Protein AF-X1DYK4-F1 (afdb_monomer)

Secondary structure (DSSP, 8-state):
---EEEEEE----HHIIIIIIIHHHHHHHHTTSSSEEEEEE-SGGGG-

InterPro domains:
  IPR027396 DsrEFH-like [G3DSA:3.40.1260.10] (1-48)

Foldseek 3Di:
DAQEAEAEAADLDPCCCPVPRPPVLVCCVVVVVHDYYYYHYDHNRVVD

Mean predicted aligned error: 2.53 Å

Organism: NCBI:txid412755

pLDDT: mean 94.39, std 3.84, range [79.12, 98.0]

Sequence (48 aa):
MATKLFVLLASGDRDVALEVGLFYPLTVAKEKWMDEVKVIIFGPSEKL

Structure (mmCIF, N/CA/C/O backbone):
data_AF-X1DYK4-F1
#
_entry.id   AF-X1DYK4-F1
#
loop_
_atom_site.group_PDB
_atom_site.id
_atom_site.type_symbol
_atom_site.label_atom_id
_atom_site.label_alt_id
_atom_site.label_comp_id
_atom_site.label_asym_id
_atom_site.label_entity_id
_atom_site.label_seq_id
_atom_site.pdbx_PDB_ins_code
_atom_site.Cartn_x
_atom_site.Cartn_y
_atom_site.Cartn_z
_atom_site.occu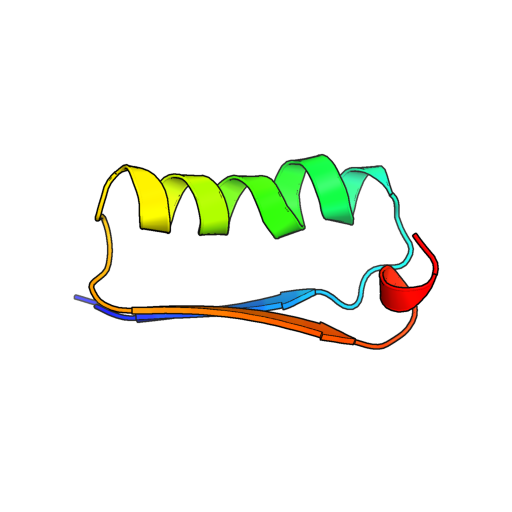pancy
_atom_site.B_iso_or_equiv
_atom_site.auth_seq_id
_atom_site.auth_comp_id
_atom_site.auth_asym_id
_atom_site.auth_atom_id
_atom_site.pdbx_PDB_model_num
ATOM 1 N N . MET A 1 1 ? -16.261 -7.634 10.620 1.00 79.12 1 MET A N 1
ATOM 2 C CA . MET A 1 1 ? -15.770 -6.503 9.801 1.00 79.12 1 MET A CA 1
ATOM 3 C C . MET A 1 1 ? -14.247 -6.553 9.848 1.00 79.12 1 MET A C 1
ATOM 5 O O . MET A 1 1 ? -13.729 -6.938 10.890 1.00 79.12 1 MET A O 1
ATOM 9 N N . ALA A 1 2 ? -13.541 -6.307 8.744 1.00 86.81 2 ALA A N 1
ATOM 10 C CA . ALA A 1 2 ? -12.077 -6.353 8.751 1.00 86.81 2 ALA A CA 1
ATOM 11 C C . ALA A 1 2 ? -11.512 -5.137 9.501 1.00 86.81 2 ALA A C 1
ATOM 13 O O . ALA A 1 2 ? -12.033 -4.038 9.339 1.00 86.81 2 ALA A O 1
ATOM 14 N N . THR A 1 3 ? -10.468 -5.337 10.305 1.00 96.44 3 THR A N 1
ATOM 15 C CA . THR A 1 3 ? 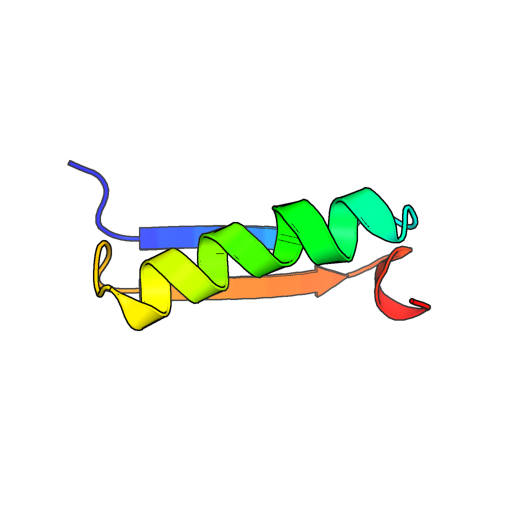-9.824 -4.272 11.100 1.00 96.44 3 THR A CA 1
ATOM 16 C C . THR A 1 3 ? -8.377 -4.009 10.693 1.00 96.44 3 THR A C 1
ATOM 18 O O . THR A 1 3 ? -7.723 -3.143 11.267 1.00 96.44 3 THR A O 1
ATOM 21 N N . LYS A 1 4 ? -7.853 -4.756 9.715 1.00 98.00 4 LYS A N 1
ATOM 22 C CA . LYS A 1 4 ? -6.454 -4.682 9.289 1.00 98.00 4 LYS A CA 1
ATOM 23 C C . LYS A 1 4 ? -6.342 -4.650 7.774 1.00 98.00 4 LYS A C 1
ATOM 25 O O . LYS A 1 4 ? -6.999 -5.441 7.096 1.00 98.00 4 LYS A O 1
ATOM 30 N N . LEU A 1 5 ? -5.454 -3.798 7.274 1.00 97.06 5 LEU A N 1
ATOM 31 C CA . 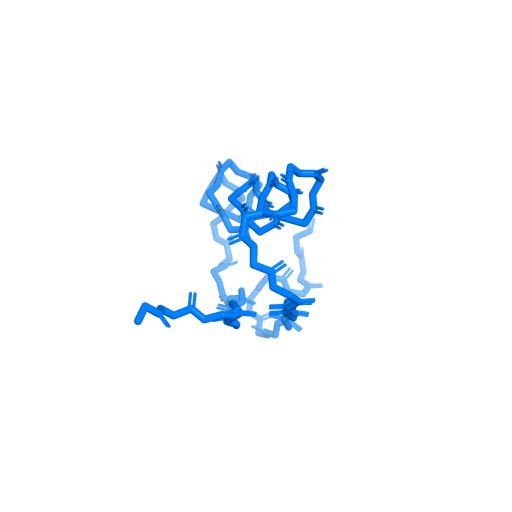LEU A 1 5 ? -5.073 -3.714 5.872 1.00 97.06 5 LEU A CA 1
ATOM 32 C C . LEU A 1 5 ? -3.614 -4.132 5.703 1.00 97.06 5 LEU A C 1
ATOM 34 O O . LEU A 1 5 ? -2.716 -3.595 6.351 1.00 97.06 5 LEU A O 1
ATOM 38 N N . PHE A 1 6 ? -3.384 -5.055 4.778 1.00 97.31 6 PHE A N 1
ATOM 39 C CA . PHE A 1 6 ? -2.055 -5.417 4.312 1.00 97.31 6 PHE A CA 1
ATOM 40 C C . PHE A 1 6 ? -1.980 -5.210 2.801 1.00 97.31 6 PHE A C 1
ATOM 42 O O . PHE A 1 6 ? -2.821 -5.729 2.068 1.00 97.31 6 PHE A O 1
ATOM 49 N N . VAL A 1 7 ? -0.976 -4.466 2.344 1.00 96.06 7 VAL A N 1
ATOM 50 C CA . VAL A 1 7 ? -0.706 -4.229 0.923 1.00 96.06 7 VAL A CA 1
ATOM 51 C C . VAL A 1 7 ? 0.713 -4.682 0.614 1.00 96.06 7 VAL A C 1
ATOM 53 O O . VAL A 1 7 ? 1.671 -4.189 1.206 1.00 96.06 7 VAL A O 1
ATOM 56 N N . LEU A 1 8 ? 0.843 -5.603 -0.337 1.00 96.38 8 LEU A N 1
ATOM 57 C CA . LEU A 1 8 ? 2.112 -5.906 -0.986 1.00 96.38 8 LEU A CA 1
ATOM 58 C C . LEU A 1 8 ? 2.144 -5.155 -2.314 1.00 96.38 8 LEU A C 1
ATOM 60 O O . LEU A 1 8 ? 1.477 -5.546 -3.272 1.00 96.38 8 LEU A O 1
ATOM 64 N N . LEU A 1 9 ? 2.900 -4.066 -2.356 1.00 96.56 9 LEU A N 1
ATOM 65 C CA . LEU A 1 9 ? 3.134 -3.332 -3.582 1.00 96.56 9 LEU A CA 1
ATOM 66 C C . LEU A 1 9 ? 4.314 -3.978 -4.304 1.00 96.56 9 LEU A C 1
ATOM 68 O O . LEU A 1 9 ? 5.439 -3.892 -3.825 1.00 96.56 9 LEU A O 1
ATOM 72 N N . ALA A 1 10 ? 4.022 -4.641 -5.424 1.00 95.56 10 ALA A N 1
ATOM 73 C CA . ALA A 1 10 ? 5.015 -5.311 -6.267 1.0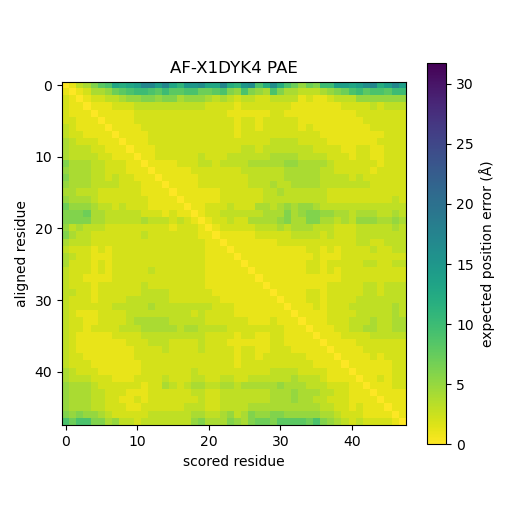0 95.56 10 ALA A CA 1
ATOM 74 C C . ALA A 1 10 ? 4.948 -4.908 -7.748 1.00 95.56 10 ALA A C 1
ATOM 76 O O . ALA A 1 10 ? 5.690 -5.434 -8.577 1.00 95.56 10 ALA A O 1
ATOM 77 N N . SER A 1 11 ? 4.051 -3.986 -8.108 1.00 94.44 11 SER A N 1
ATOM 78 C CA . SER A 1 11 ? 3.928 -3.515 -9.489 1.00 94.44 11 SER A CA 1
ATOM 79 C C . SER A 1 11 ? 5.095 -2.603 -9.862 1.00 94.44 11 SER A C 1
ATOM 81 O O . SER A 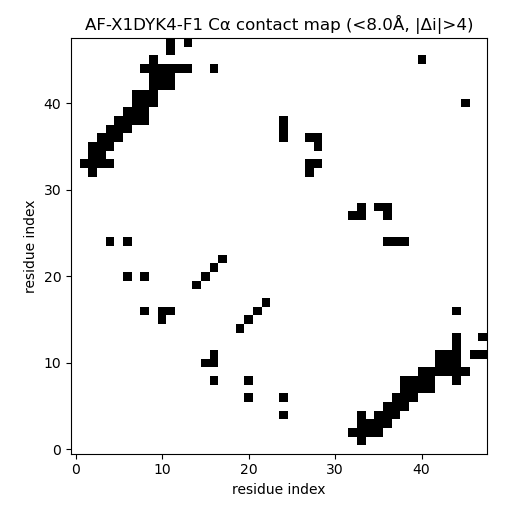1 11 ? 5.437 -1.700 -9.107 1.00 94.44 11 SER A O 1
ATOM 83 N N . GLY A 1 12 ? 5.670 -2.812 -11.047 1.00 95.00 12 GLY A N 1
ATOM 84 C CA . GLY A 1 12 ? 6.636 -1.889 -11.656 1.00 95.00 12 GLY A CA 1
ATOM 85 C C . GLY A 1 12 ? 5.969 -0.811 -12.511 1.00 95.00 12 GLY A C 1
ATOM 86 O O . GLY A 1 12 ? 6.659 -0.005 -13.123 1.00 95.00 12 GLY A O 1
ATOM 87 N N . ASP A 1 13 ? 4.639 -0.819 -12.592 1.00 95.88 13 ASP A N 1
ATOM 88 C CA . ASP A 1 13 ? 3.875 0.243 -13.232 1.00 95.88 13 ASP A CA 1
ATOM 89 C C . ASP A 1 13 ? 3.732 1.419 -12.258 1.00 95.88 13 ASP A C 1
ATOM 91 O O . ASP A 1 13 ? 3.191 1.270 -11.155 1.00 95.88 13 ASP A O 1
ATOM 95 N N . ARG A 1 14 ? 4.245 2.579 -12.676 1.00 91.62 14 ARG A N 1
ATOM 96 C CA . ARG A 1 14 ? 4.292 3.799 -11.869 1.00 91.62 14 ARG A CA 1
ATOM 97 C C . ARG A 1 14 ? 2.902 4.292 -11.483 1.00 91.62 14 ARG A C 1
ATOM 99 O O . ARG A 1 14 ? 2.708 4.681 -10.333 1.00 91.62 14 ARG A O 1
ATOM 106 N N . ASP A 1 15 ? 1.948 4.258 -12.404 1.00 93.25 15 ASP A N 1
ATOM 107 C CA . ASP A 1 15 ? 0.614 4.801 -12.164 1.00 93.25 15 ASP A CA 1
ATOM 108 C C . ASP A 1 15 ? -0.162 3.866 -11.235 1.00 93.25 15 ASP A C 1
ATOM 110 O O . ASP A 1 15 ? -0.784 4.314 -10.276 1.00 93.25 15 ASP A O 1
ATOM 114 N N . VAL A 1 16 ? -0.020 2.547 -11.407 1.00 92.75 16 VAL A N 1
ATOM 115 C CA . VAL A 1 16 ? -0.589 1.572 -10.461 1.00 92.75 16 VAL A CA 1
ATOM 116 C C . VAL A 1 16 ? 0.002 1.748 -9.061 1.00 92.75 16 VAL A C 1
ATOM 118 O O . VAL A 1 16 ? -0.732 1.712 -8.072 1.00 92.75 16 VAL A O 1
ATOM 121 N N . ALA A 1 17 ? 1.319 1.936 -8.955 1.00 92.12 17 ALA A N 1
ATOM 122 C CA . ALA A 1 17 ? 1.989 2.085 -7.669 1.00 92.12 17 ALA A CA 1
ATOM 123 C C . ALA A 1 17 ? 1.571 3.359 -6.927 1.00 92.12 17 ALA A C 1
ATOM 125 O O . ALA A 1 17 ? 1.254 3.295 -5.737 1.00 92.12 17 ALA A O 1
ATOM 126 N N . LEU A 1 18 ? 1.537 4.498 -7.621 1.00 87.50 18 LEU A N 1
ATOM 127 C CA . LEU A 1 18 ? 1.274 5.797 -7.006 1.00 87.50 18 LEU A CA 1
ATOM 128 C C . LEU A 1 18 ? -0.223 6.061 -6.807 1.00 87.50 18 LEU A C 1
ATOM 130 O O . LEU A 1 18 ? -0.628 6.445 -5.710 1.00 87.50 18 LEU A O 1
ATOM 134 N N . GLU A 1 19 ? -1.048 5.805 -7.822 1.00 87.88 19 GLU A N 1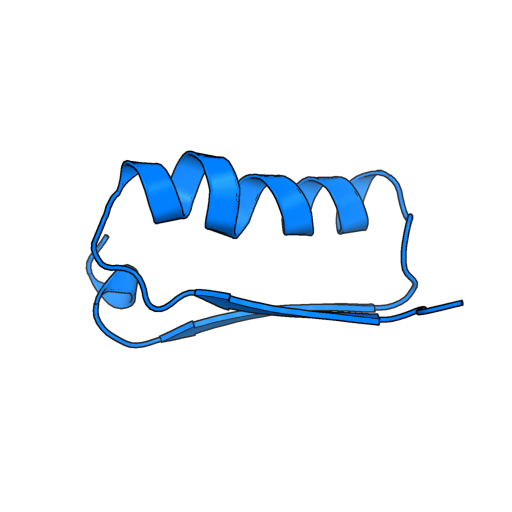
ATOM 135 C CA . GLU A 1 19 ? -2.467 6.189 -7.811 1.00 87.88 19 GLU A CA 1
ATOM 136 C C . GLU A 1 19 ? -3.350 5.185 -7.065 1.00 87.88 19 GLU A C 1
ATOM 138 O O . GLU A 1 19 ? -4.408 5.544 -6.553 1.00 87.88 19 GLU A O 1
ATOM 143 N N . VAL A 1 20 ? -2.929 3.919 -6.969 1.00 85.75 20 VAL A N 1
ATOM 144 C CA . VAL A 1 20 ? -3.734 2.862 -6.330 1.00 85.75 20 VAL A CA 1
ATOM 145 C C . VAL A 1 20 ? -2.990 2.220 -5.167 1.00 85.75 20 VAL A C 1
ATOM 147 O O . VAL A 1 20 ? -3.518 2.145 -4.055 1.00 85.75 20 VAL A O 1
ATOM 150 N N . GLY A 1 21 ? -1.755 1.778 -5.413 1.00 90.88 21 GLY A N 1
ATOM 151 C CA . GLY A 1 21 ? -0.942 1.013 -4.471 1.00 90.88 21 GLY A CA 1
ATOM 152 C C . GLY A 1 21 ? -0.621 1.759 -3.179 1.00 90.88 21 GLY A C 1
ATOM 153 O O . GLY A 1 21 ? -0.592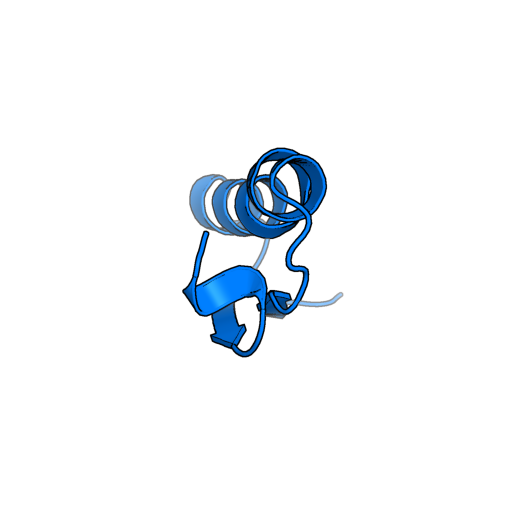 1.144 -2.114 1.00 90.88 21 GLY A O 1
ATOM 154 N N . LEU A 1 22 ? -0.430 3.077 -3.258 1.00 92.31 22 LEU A N 1
ATOM 155 C CA . LEU A 1 22 ? -0.174 3.935 -2.101 1.00 92.31 22 LEU A CA 1
ATOM 156 C C . LEU A 1 22 ? -1.399 4.745 -1.671 1.00 92.31 22 LEU A C 1
ATOM 158 O O . LEU A 1 22 ? -1.622 4.909 -0.471 1.00 92.31 22 LEU A O 1
ATOM 162 N N . PHE A 1 23 ? -2.220 5.219 -2.611 1.00 95.12 23 PHE A N 1
ATOM 163 C CA . PHE A 1 23 ? -3.336 6.114 -2.295 1.00 95.12 23 PHE A CA 1
ATOM 164 C C . PHE A 1 23 ? -4.333 5.512 -1.295 1.00 95.12 23 PHE A C 1
ATOM 166 O O . PHE A 1 23 ? -4.688 6.147 -0.295 1.00 95.12 23 PHE A O 1
ATOM 173 N N . TYR A 1 24 ? -4.766 4.269 -1.528 1.00 94.75 24 TYR A N 1
ATOM 174 C CA . TYR A 1 24 ? -5.737 3.611 -0.658 1.00 94.75 24 TYR A CA 1
ATOM 175 C C . TYR A 1 24 ? -5.195 3.341 0.756 1.00 94.75 24 TYR A C 1
ATOM 177 O O . TYR A 1 24 ? -5.832 3.795 1.709 1.00 94.75 24 TYR A O 1
ATOM 185 N N . PRO A 1 25 ? -4.035 2.676 0.957 1.00 95.81 25 PRO A N 1
ATOM 186 C CA . PRO A 1 25 ? -3.524 2.448 2.308 1.00 95.81 25 PRO A CA 1
ATOM 187 C C . PRO A 1 25 ? -3.203 3.746 3.058 1.00 95.81 25 PRO A C 1
ATOM 189 O O . PRO A 1 25 ? -3.433 3.808 4.265 1.00 95.81 25 PRO A O 1
ATOM 192 N N . LEU A 1 26 ? -2.748 4.800 2.368 1.00 95.81 26 LEU A N 1
ATOM 193 C CA . LEU A 1 26 ? -2.551 6.116 2.985 1.00 95.81 26 LEU A CA 1
ATOM 194 C C . LEU A 1 26 ? -3.873 6.719 3.463 1.00 95.81 26 LEU A C 1
ATOM 196 O O . LEU A 1 26 ? -3.956 7.202 4.591 1.00 95.81 26 LEU A O 1
ATOM 200 N N . THR A 1 27 ? -4.916 6.654 2.636 1.00 96.38 27 THR A N 1
ATOM 201 C CA . THR A 1 27 ? -6.254 7.131 3.006 1.00 96.38 27 THR A CA 1
ATOM 202 C C . THR A 1 27 ? -6.821 6.348 4.188 1.00 96.38 27 THR A C 1
ATOM 204 O O . THR A 1 27 ? -7.272 6.950 5.157 1.00 96.38 27 THR A O 1
ATOM 207 N N . VA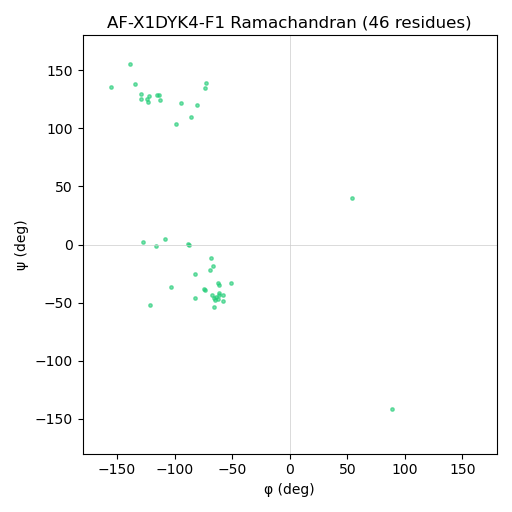L A 1 28 ? -6.737 5.015 4.158 1.00 96.50 28 VAL A N 1
ATOM 208 C CA . VAL A 1 28 ? -7.212 4.137 5.241 1.00 96.50 28 VAL A CA 1
ATOM 209 C C . VAL A 1 28 ? -6.521 4.477 6.562 1.00 96.50 28 VAL A C 1
ATOM 211 O O . VAL A 1 28 ? -7.188 4.562 7.594 1.00 96.50 28 VAL A O 1
ATOM 214 N N . ALA A 1 29 ? -5.204 4.710 6.531 1.00 96.31 29 ALA A N 1
ATOM 215 C CA . ALA A 1 29 ? -4.434 5.100 7.707 1.00 96.31 29 ALA A CA 1
ATOM 216 C C . ALA A 1 29 ? -4.802 6.510 8.203 1.00 96.31 29 ALA A C 1
ATOM 218 O O . ALA A 1 29 ? -4.974 6.718 9.404 1.00 96.31 29 ALA A O 1
ATOM 219 N N . LYS A 1 30 ? -4.958 7.476 7.287 1.00 97.50 30 LYS A N 1
ATOM 220 C CA . LYS A 1 30 ? -5.302 8.872 7.600 1.00 97.50 30 LYS A CA 1
ATOM 221 C C . LYS A 1 30 ? -6.692 9.004 8.218 1.00 97.50 30 LYS A C 1
ATOM 223 O O . LYS A 1 30 ? -6.854 9.677 9.232 1.00 97.50 30 LYS A O 1
ATOM 228 N N . GLU A 1 31 ? -7.679 8.354 7.615 1.00 97.88 31 GLU A N 1
ATOM 229 C CA . GLU A 1 31 ? -9.084 8.430 8.023 1.00 97.88 31 GLU A CA 1
ATOM 230 C C . GLU A 1 31 ? -9.446 7.404 9.110 1.00 97.88 31 GLU A C 1
ATOM 232 O O . GLU A 1 31 ? -10.587 7.357 9.565 1.00 97.88 31 GLU A O 1
ATOM 237 N N . LYS A 1 32 ? -8.476 6.586 9.546 1.00 96.88 32 LYS A N 1
ATOM 238 C CA . LYS A 1 32 ? -8.634 5.563 10.593 1.00 96.88 32 LYS A CA 1
ATOM 239 C C . LYS A 1 32 ? -9.779 4.589 10.305 1.00 96.88 32 LYS A C 1
ATOM 241 O O . LYS A 1 32 ? -10.524 4.202 11.201 1.00 96.88 32 LYS A O 1
ATOM 246 N N . TRP A 1 33 ? -9.921 4.185 9.042 1.00 96.56 33 TRP A N 1
ATOM 247 C CA . TRP A 1 33 ? -10.925 3.192 8.643 1.00 96.56 33 TRP A CA 1
ATOM 248 C C . TRP A 1 33 ? -10.603 1.789 9.172 1.00 96.56 33 TRP A C 1
ATOM 250 O O . TRP A 1 33 ? -11.494 0.949 9.265 1.00 96.56 33 TRP A O 1
ATOM 260 N N . MET A 1 34 ? -9.331 1.528 9.489 1.00 97.12 34 MET A N 1
ATOM 261 C CA . MET A 1 34 ? -8.834 0.272 10.053 1.00 97.12 34 MET A CA 1
ATOM 262 C C . MET A 1 34 ? -7.803 0.555 11.153 1.00 97.12 34 MET A C 1
ATOM 264 O O . MET A 1 34 ? -7.153 1.600 11.138 1.00 97.12 34 MET A O 1
ATOM 268 N N . ASP A 1 35 ? -7.638 -0.391 12.080 1.00 97.44 35 ASP A N 1
ATOM 269 C CA . ASP A 1 35 ? -6.758 -0.260 13.249 1.00 97.44 35 ASP A CA 1
ATOM 270 C C . ASP A 1 35 ? -5.273 -0.382 12.876 1.00 97.44 35 ASP A C 1
ATOM 272 O O . ASP A 1 35 ? -4.421 0.309 13.432 1.00 97.44 35 ASP A O 1
ATOM 276 N N . GLU A 1 36 ? -4.951 -1.277 11.936 1.00 97.81 36 GLU A N 1
ATOM 277 C CA . GLU A 1 36 ? -3.581 -1.532 11.482 1.00 97.81 36 GLU A CA 1
ATOM 278 C C . GLU A 1 36 ? -3.508 -1.470 9.956 1.00 97.81 36 GLU A C 1
ATOM 280 O O . GLU A 1 36 ? -4.259 -2.154 9.258 1.00 97.81 36 GLU A O 1
ATOM 285 N N . VAL A 1 37 ? -2.558 -0.692 9.437 1.00 97.62 37 VAL A N 1
ATOM 286 C CA . VAL A 1 37 ? -2.228 -0.641 8.011 1.00 97.62 37 VAL A CA 1
ATOM 287 C C . VAL A 1 37 ? -0.750 -0.955 7.843 1.00 97.62 37 VAL A C 1
ATOM 289 O O . VAL A 1 37 ? 0.102 -0.307 8.450 1.00 97.62 37 VAL A O 1
ATOM 292 N N . LYS A 1 38 ? -0.435 -1.945 7.010 1.00 97.94 38 LYS A N 1
ATOM 293 C CA . LYS A 1 38 ? 0.938 -2.329 6.682 1.00 97.94 38 LYS A CA 1
ATOM 294 C C . LYS A 1 38 ? 1.107 -2.396 5.171 1.00 97.94 38 LYS A C 1
ATOM 296 O O . LYS A 1 38 ? 0.376 -3.115 4.495 1.00 97.94 38 LYS A O 1
ATOM 301 N N . VAL A 1 39 ? 2.089 -1.660 4.663 1.00 96.81 39 VAL A N 1
ATOM 302 C CA . VAL A 1 39 ? 2.484 -1.677 3.253 1.00 96.81 39 VAL A CA 1
ATOM 303 C C . VAL A 1 39 ? 3.901 -2.223 3.168 1.00 96.81 39 VAL A C 1
ATOM 305 O O . VAL A 1 39 ? 4.786 -1.748 3.876 1.00 96.81 39 VAL A O 1
ATOM 308 N N . ILE A 1 40 ? 4.105 -3.220 2.317 1.00 97.44 40 ILE A N 1
ATOM 309 C CA . ILE A 1 40 ? 5.421 -3.746 1.967 1.00 97.44 40 ILE A CA 1
ATOM 310 C C . ILE A 1 40 ? 5.671 -3.409 0.504 1.00 97.44 40 ILE A C 1
ATOM 312 O O . ILE A 1 40 ? 4.864 -3.761 -0.353 1.00 97.44 40 ILE A O 1
ATOM 316 N N . ILE A 1 41 ? 6.782 -2.728 0.234 1.00 95.88 41 ILE A N 1
ATOM 317 C CA . ILE A 1 41 ? 7.279 -2.475 -1.120 1.00 95.88 41 ILE A CA 1
ATOM 318 C C . ILE A 1 41 ? 8.292 -3.575 -1.418 1.00 95.88 41 ILE A C 1
ATOM 320 O O . ILE A 1 41 ? 9.238 -3.745 -0.653 1.00 95.88 41 ILE A O 1
ATOM 324 N N . PHE A 1 42 ? 8.063 -4.353 -2.474 1.00 95.88 42 PHE A N 1
ATOM 325 C CA . PHE A 1 42 ? 8.916 -5.493 -2.801 1.00 95.88 42 PHE A CA 1
ATOM 326 C C . PHE A 1 42 ? 8.857 -5.843 -4.289 1.00 95.88 42 PHE A C 1
ATOM 328 O O . PHE A 1 42 ? 7.775 -5.968 -4.854 1.00 95.88 42 PHE A O 1
ATOM 335 N N . GLY A 1 43 ? 10.007 -6.099 -4.912 1.00 94.38 43 GLY A N 1
ATOM 336 C CA . GLY A 1 43 ? 10.088 -6.495 -6.314 1.00 94.38 43 GLY A CA 1
ATOM 337 C C . GLY A 1 43 ? 10.186 -5.286 -7.253 1.00 94.38 43 GLY A C 1
ATOM 338 O O . GLY A 1 43 ? 10.889 -4.327 -6.942 1.00 94.38 43 GLY A O 1
ATOM 339 N N . PRO A 1 44 ? 9.533 -5.302 -8.431 1.00 95.44 44 PRO A N 1
ATOM 340 C CA . PRO A 1 44 ? 9.646 -4.226 -9.422 1.00 95.44 44 PRO A CA 1
ATOM 341 C C . PRO A 1 44 ? 9.402 -2.808 -8.882 1.00 95.44 44 PRO A C 1
ATOM 343 O O . PRO A 1 44 ? 10.060 -1.870 -9.326 1.00 95.44 44 PRO A O 1
ATOM 346 N N . SER A 1 45 ? 8.512 -2.659 -7.899 1.00 94.25 45 SER A N 1
ATOM 347 C CA . SER A 1 45 ? 8.199 -1.379 -7.256 1.00 94.25 45 SER A CA 1
ATOM 348 C C . SER A 1 45 ? 9.349 -0.774 -6.448 1.00 94.25 45 SER A C 1
ATOM 350 O O . SER A 1 45 ? 9.313 0.412 -6.161 1.00 94.25 45 SER A O 1
ATOM 352 N N . GLU A 1 46 ? 10.365 -1.552 -6.056 1.00 94.31 46 GLU A N 1
ATOM 353 C CA . GLU A 1 46 ? 11.535 -1.038 -5.318 1.00 94.31 46 GLU A CA 1
ATOM 354 C C . GLU A 1 46 ? 12.424 -0.127 -6.177 1.00 94.31 46 GLU A C 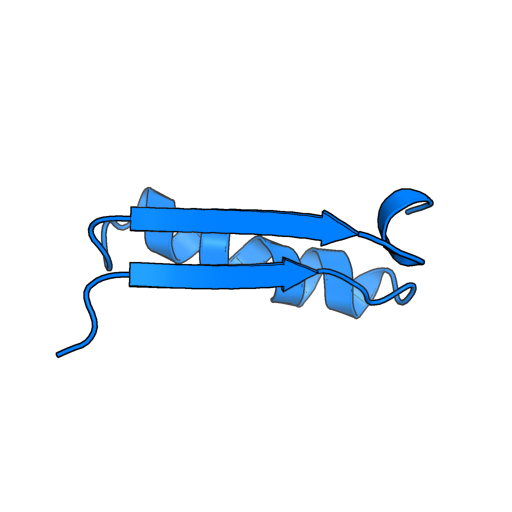1
ATOM 356 O O . GLU A 1 46 ? 13.333 0.521 -5.664 1.00 94.31 46 GLU A O 1
ATOM 361 N N . LYS A 1 47 ? 12.189 -0.108 -7.493 1.00 92.56 47 LYS A N 1
ATOM 362 C CA . LYS A 1 47 ? 12.951 0.675 -8.474 1.00 92.56 47 LYS A CA 1
ATOM 363 C C . LYS A 1 47 ? 12.164 1.859 -9.047 1.00 92.56 47 LYS A C 1
ATOM 365 O O . LYS A 1 47 ? 12.660 2.490 -9.980 1.00 92.56 47 LYS A O 1
ATOM 370 N N . LEU A 1 48 ? 10.950 2.100 -8.546 1.00 87.75 48 LEU A N 1
ATOM 371 C CA . LEU A 1 48 ? 10.111 3.254 -8.888 1.00 87.75 48 LEU A CA 1
ATOM 372 C C . LEU A 1 48 ? 10.489 4.471 -8.043 1.00 87.75 48 LEU A C 1
ATOM 374 O O . LEU A 1 48 ? 10.444 5.586 -8.609 1.00 87.75 48 LEU A O 1
#

Radius of gyration: 11.12 Å; Cα contacts (8 Å, |Δi|>4): 68; chains: 1; bounding box: 29×15×26 Å

Nearest PDB structures (foldseek):
  2fb6-assembly1_A  TM=8.948E-01  e=5.720E-02  Bacteroides thetaiotaomicron VPI-5482
  2fa8-assembly1_D  TM=4.789E-01  e=4.463E+00  Agrobacterium fabrum str. C58
  2oka-assembly1_D  TM=4.791E-01  e=7.241E+00  Pseudomonas aeruginosa
  7vfk-assembly1_B  TM=3.197E-01  e=2.750E+00  Staphylococcus aureus subsp. aureus USA300

Solvent-accessible surface area (backbone atoms only — not comparable to full-atom values): 2882 Å² total; per-residue (Å²): 132,85,48,66,46,80,43,80,38,44,50,67,48,66,65,56,37,56,69,50,60,43,43,53,60,51,47,37,56,74,72,57,72,35,85,41,73,46,77,45,76,44,66,53,33,72,78,110